Protein AF-A0A9X2MXE0-F1 (afdb_monomer_lite)

pLDDT: mean 84.99, std 5.85, range [68.56, 93.06]

Foldseek 3Di:
DAEKEWDWDFDQDCDPHTDTWTKIWIWDADPVRDIDTPDIDIGRDDDLVVLLVVLVVCVVVPPDDYNYYHYDPHPNNVVSNVVD

Organism: NCBI:txid2969249

Secondary structure (DSSP, 8-state):
--EEEEEEEEEEEESSSEEEEEEEEEEEE-TT--EEEEEEEEESS--HHHHHHHHHHHHHTT----SEEE----TTHHHHHTT-

InterPro domains:
  IPR001207 Transposase, mutator type [PF00872] (1-82)
  IPR001207 Transposase, mutator type [PTHR33217] (1-82)

Radius of gyration: 13.28 Å; chains: 1; bounding box: 32×25×33 Å

Structure (mmCIF, N/CA/C/O backbone):
data_AF-A0A9X2MXE0-F1
#
_entry.id   AF-A0A9X2MXE0-F1
#
loop_
_atom_site.group_PDB
_atom_site.id
_atom_site.type_symbol
_atom_site.label_atom_id
_atom_site.label_alt_id
_atom_site.label_comp_id
_atom_site.label_asym_id
_atom_site.label_entity_id
_atom_site.label_seq_id
_atom_site.pdbx_PDB_ins_code
_atom_site.Cartn_x
_atom_site.Cartn_y
_atom_site.Cartn_z
_atom_site.occupancy
_atom_site.B_iso_or_equiv
_atom_site.auth_seq_id
_atom_site.auth_comp_id
_atom_site.auth_asym_id
_atom_site.auth_atom_id
_atom_site.pdbx_PDB_model_num
ATOM 1 N N . TYR A 1 1 ? -4.619 1.056 11.389 1.00 82.94 1 TYR A N 1
ATOM 2 C CA . TYR A 1 1 ? -4.957 2.210 10.505 1.00 82.94 1 TYR A CA 1
ATOM 3 C C . TYR A 1 1 ? -6.379 2.035 10.001 1.00 82.94 1 TYR A C 1
ATOM 5 O O . TYR A 1 1 ? -6.767 0.906 9.735 1.00 82.94 1 TYR A O 1
ATOM 13 N N . SER A 1 2 ? -7.151 3.109 9.826 1.00 88.06 2 SER A N 1
ATOM 14 C CA . SER A 1 2 ? -8.534 2.986 9.336 1.00 88.06 2 SER A CA 1
ATOM 15 C C . SER A 1 2 ? -8.583 2.549 7.877 1.00 88.06 2 SER A C 1
ATOM 17 O O . SER A 1 2 ? -9.368 1.685 7.510 1.00 88.06 2 SER A O 1
ATOM 19 N N . VAL A 1 3 ? -7.732 3.133 7.034 1.00 91.00 3 VAL A N 1
ATOM 20 C CA . VAL A 1 3 ? -7.650 2.773 5.615 1.00 91.00 3 VAL A CA 1
ATOM 21 C C . VAL A 1 3 ? -6.193 2.771 5.183 1.00 91.00 3 VAL A C 1
ATOM 23 O O . VAL A 1 3 ? -5.439 3.656 5.586 1.00 91.00 3 VAL A O 1
ATOM 26 N N . ILE A 1 4 ? -5.797 1.812 4.354 1.00 91.25 4 ILE A N 1
ATOM 27 C CA . ILE A 1 4 ? -4.521 1.825 3.641 1.00 91.25 4 ILE A CA 1
ATOM 28 C C . ILE A 1 4 ? -4.789 1.778 2.143 1.00 91.25 4 ILE A C 1
ATOM 30 O O . ILE A 1 4 ? -5.527 0.922 1.670 1.00 91.25 4 ILE A O 1
ATOM 34 N N . TYR A 1 5 ? -4.160 2.690 1.414 1.00 90.69 5 TYR A N 1
ATOM 35 C CA . TYR A 1 5 ? -4.116 2.717 -0.038 1.00 90.69 5 TYR A CA 1
ATOM 36 C C . TYR A 1 5 ? -2.761 2.203 -0.505 1.00 90.69 5 TYR A C 1
ATOM 38 O O . TYR A 1 5 ? -1.723 2.645 -0.001 1.00 90.69 5 TYR A O 1
ATOM 46 N N . LEU A 1 6 ? -2.793 1.299 -1.475 1.00 89.62 6 LEU A N 1
ATOM 47 C CA . LEU A 1 6 ? -1.624 0.798 -2.180 1.00 89.62 6 LEU A CA 1
ATOM 48 C C . LEU A 1 6 ? -1.786 1.187 -3.646 1.00 89.62 6 LEU A C 1
ATOM 50 O O . LEU A 1 6 ? -2.773 0.808 -4.275 1.00 89.62 6 LEU A O 1
ATOM 54 N N . ASP A 1 7 ? -0.842 1.967 -4.159 1.00 88.81 7 ASP A N 1
ATOM 55 C CA . ASP A 1 7 ? -0.866 2.453 -5.538 1.00 88.81 7 ASP A CA 1
ATOM 56 C C . ASP A 1 7 ? 0.487 2.253 -6.229 1.00 88.81 7 ASP A C 1
ATOM 58 O O . ASP A 1 7 ? 1.540 2.369 -5.599 1.00 88.81 7 ASP A O 1
ATOM 62 N N . GLY A 1 8 ? 0.454 1.935 -7.521 1.00 87.94 8 GLY A N 1
ATOM 63 C CA . GLY A 1 8 ? 1.635 1.719 -8.353 1.00 87.94 8 GLY A CA 1
ATOM 64 C C . GLY A 1 8 ? 1.809 2.861 -9.348 1.00 87.94 8 GLY A C 1
ATOM 65 O O . GLY A 1 8 ? 1.081 2.957 -10.333 1.00 87.94 8 GLY A O 1
ATOM 66 N N . LEU A 1 9 ? 2.802 3.726 -9.135 1.00 87.44 9 LEU A N 1
ATOM 67 C CA . LEU A 1 9 ? 3.097 4.823 -10.055 1.00 87.44 9 LEU A CA 1
ATOM 68 C C . LEU A 1 9 ? 4.247 4.450 -10.991 1.00 87.44 9 LEU A C 1
ATOM 70 O O . LEU A 1 9 ? 5.389 4.313 -10.559 1.00 87.44 9 LEU A O 1
ATOM 74 N N . TYR A 1 10 ? 3.986 4.374 -12.294 1.00 87.44 10 TYR A N 1
ATOM 75 C CA . TYR A 1 10 ? 5.049 4.194 -13.282 1.00 87.44 10 TYR A CA 1
ATOM 76 C C . TYR A 1 10 ? 5.798 5.504 -13.529 1.00 87.44 10 TYR A C 1
ATOM 78 O O . TYR A 1 10 ? 5.254 6.467 -14.072 1.00 87.44 10 TYR A O 1
ATOM 86 N N . VAL A 1 11 ? 7.081 5.523 -13.171 1.00 89.75 11 VAL A N 1
ATOM 87 C CA . VAL A 1 1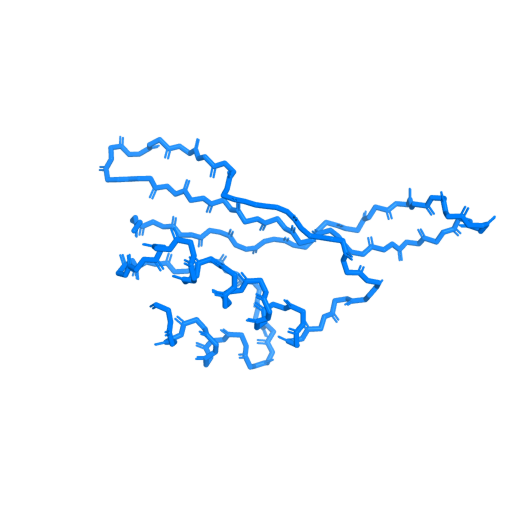1 ? 7.957 6.686 -13.326 1.00 89.75 11 VAL A CA 1
ATOM 88 C C . VAL A 1 11 ? 9.116 6.331 -14.250 1.00 89.75 11 VAL A C 1
ATOM 90 O O . VAL A 1 11 ? 9.724 5.266 -14.148 1.00 89.75 11 VAL A O 1
ATOM 93 N N . LYS A 1 12 ? 9.457 7.245 -15.167 1.00 89.12 12 LYS A N 1
ATOM 94 C CA . LYS A 1 12 ? 10.678 7.115 -15.968 1.00 89.12 12 LYS A CA 1
ATOM 95 C C . LYS A 1 12 ? 11.885 7.421 -15.091 1.00 89.12 12 LYS A C 1
ATOM 97 O O . LYS A 1 12 ? 12.136 8.579 -14.764 1.00 89.12 12 LYS A O 1
ATOM 102 N N . LEU A 1 13 ? 12.638 6.387 -14.744 1.00 87.31 13 LEU A N 1
ATOM 103 C CA . LEU A 1 13 ? 13.837 6.483 -13.927 1.00 87.31 13 LEU A CA 1
ATOM 104 C C . LEU A 1 13 ? 15.075 6.282 -14.801 1.00 87.31 13 LEU A C 1
ATOM 106 O O . LEU A 1 13 ? 15.091 5.487 -15.741 1.00 87.31 13 LEU A O 1
ATOM 110 N N . LYS A 1 14 ? 16.125 7.053 -14.509 1.00 88.06 14 LYS A N 1
ATOM 111 C CA . LYS A 1 14 ? 17.426 6.925 -15.167 1.00 88.06 14 LYS A CA 1
ATOM 112 C C . LYS A 1 14 ? 18.406 6.308 -14.179 1.00 88.06 14 LYS A C 1
ATOM 114 O O . LYS A 1 14 ? 18.913 7.009 -13.309 1.00 88.06 14 LYS A O 1
ATOM 119 N N . ARG A 1 15 ? 18.690 5.015 -14.345 1.00 81.12 15 ARG A N 1
ATOM 120 C CA . ARG A 1 15 ? 19.806 4.346 -13.654 1.00 81.12 15 ARG A CA 1
ATOM 121 C C . ARG A 1 15 ? 21.055 4.389 -14.534 1.00 81.12 15 ARG A C 1
ATOM 123 O O . ARG A 1 15 ? 21.917 5.233 -14.333 1.00 81.12 15 ARG A O 1
ATOM 130 N N . ASN A 1 16 ? 21.084 3.553 -15.575 1.00 86.00 16 ASN A N 1
ATOM 131 C CA . ASN A 1 16 ? 22.086 3.589 -16.652 1.00 86.00 16 ASN A CA 1
ATOM 132 C C . ASN A 1 16 ? 21.445 4.016 -17.980 1.00 86.00 16 ASN A C 1
ATOM 134 O O . ASN A 1 16 ? 21.934 4.910 -18.668 1.00 86.00 16 ASN A O 1
ATOM 138 N N . THR A 1 17 ? 20.294 3.425 -18.296 1.00 84.19 17 THR A N 1
ATOM 139 C CA . THR A 1 17 ? 19.380 3.836 -19.366 1.00 84.19 17 THR A CA 1
ATOM 140 C C . THR A 1 17 ? 18.074 4.345 -18.753 1.00 84.19 17 THR A C 1
ATOM 142 O O . THR A 1 17 ? 17.829 4.162 -17.559 1.00 84.19 17 THR A O 1
ATOM 145 N N . VAL A 1 18 ? 17.265 5.058 -19.542 1.00 87.44 18 VAL A N 1
ATOM 146 C CA . VAL A 1 18 ? 15.938 5.510 -19.100 1.00 87.44 18 VAL A CA 1
ATOM 147 C C . VAL A 1 18 ? 14.952 4.367 -19.304 1.00 87.44 18 VAL A C 1
ATOM 149 O O . VAL A 1 18 ? 14.702 3.972 -20.442 1.00 87.44 18 VAL A O 1
ATOM 152 N N . SER A 1 19 ? 14.382 3.867 -18.213 1.00 86.88 19 SER A N 1
ATOM 153 C CA . SER A 1 19 ? 13.345 2.834 -18.209 1.00 86.88 19 SER A CA 1
ATOM 154 C C . SER A 1 19 ? 12.162 3.271 -17.356 1.00 86.88 19 SER A C 1
ATOM 156 O O . SER A 1 19 ? 12.302 4.092 -16.451 1.00 86.88 19 SER A O 1
ATOM 158 N N . SER A 1 20 ? 10.978 2.752 -17.673 1.00 87.56 20 SER A N 1
ATOM 159 C CA . SER A 1 20 ? 9.807 2.918 -16.815 1.00 87.56 20 SER A CA 1
ATOM 160 C C . SER A 1 20 ? 9.876 1.868 -15.712 1.00 87.56 20 SER A C 1
ATOM 162 O O . SER A 1 20 ? 9.859 0.681 -16.018 1.00 87.56 20 SER A O 1
ATOM 164 N N . GLU A 1 21 ? 9.978 2.306 -14.464 1.00 89.00 21 GLU A N 1
ATOM 165 C CA . GLU A 1 21 ? 9.944 1.446 -13.275 1.00 89.00 21 GLU A CA 1
ATOM 166 C 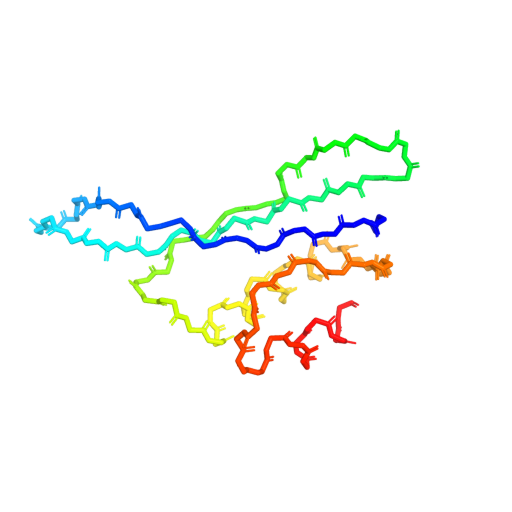C . GLU A 1 21 ? 8.691 1.793 -12.459 1.00 89.00 21 GLU A C 1
ATOM 168 O O . GLU A 1 21 ? 8.177 2.914 -12.554 1.00 89.00 21 GLU A O 1
ATOM 173 N N . VAL A 1 22 ? 8.179 0.832 -11.689 1.00 86.88 22 VAL A N 1
ATOM 174 C CA . VAL A 1 22 ? 7.028 1.061 -10.811 1.00 86.88 22 VAL A CA 1
ATOM 175 C C . VAL A 1 22 ? 7.510 1.583 -9.461 1.00 86.88 22 VAL A C 1
ATOM 177 O O . VAL A 1 22 ? 8.470 1.091 -8.874 1.00 86.88 22 VAL A O 1
ATOM 180 N N . VAL A 1 23 ? 6.837 2.600 -8.948 1.00 88.75 23 VAL A N 1
ATOM 181 C CA . VAL A 1 23 ? 7.013 3.081 -7.585 1.00 88.75 23 VAL A CA 1
ATOM 182 C C . VAL A 1 23 ? 5.777 2.673 -6.806 1.00 88.75 23 VAL A C 1
ATOM 184 O O . VAL A 1 23 ? 4.684 3.170 -7.063 1.00 88.75 23 VAL A O 1
ATOM 187 N N . TYR A 1 24 ? 5.958 1.756 -5.867 1.00 89.00 24 TYR A N 1
ATOM 188 C CA . TYR A 1 24 ? 4.936 1.356 -4.918 1.00 89.00 24 TYR A CA 1
ATOM 189 C C . TYR A 1 24 ? 4.754 2.477 -3.902 1.00 89.00 24 TYR A C 1
ATOM 191 O O . TYR A 1 24 ? 5.712 2.872 -3.241 1.00 89.00 24 TYR A O 1
ATOM 199 N N . LEU A 1 25 ? 3.539 2.992 -3.765 1.00 90.19 25 LEU A N 1
ATOM 200 C CA . LEU A 1 25 ? 3.178 4.018 -2.799 1.00 90.19 25 LEU A CA 1
ATOM 201 C C . LEU A 1 25 ? 2.204 3.436 -1.779 1.00 90.19 25 LEU A C 1
ATOM 203 O O . LEU A 1 25 ? 1.205 2.817 -2.140 1.00 90.19 25 LEU A O 1
ATOM 207 N N . ILE A 1 26 ? 2.478 3.689 -0.499 1.00 91.62 26 ILE A N 1
ATOM 208 C CA . ILE A 1 26 ? 1.636 3.250 0.607 1.00 91.62 26 ILE A CA 1
ATOM 209 C C . ILE A 1 26 ? 1.168 4.477 1.373 1.00 91.62 26 ILE A C 1
ATOM 211 O O . ILE A 1 26 ? 1.970 5.193 1.980 1.00 91.62 26 ILE A O 1
ATOM 215 N N . MET A 1 27 ? -0.142 4.708 1.383 1.00 92.81 27 MET A N 1
ATOM 216 C CA . MET A 1 27 ? -0.766 5.803 2.120 1.00 92.81 27 MET A CA 1
ATOM 217 C C . MET A 1 27 ? -1.719 5.251 3.172 1.00 92.81 27 MET A C 1
ATOM 219 O O . MET A 1 27 ? -2.611 4.471 2.870 1.00 92.81 27 MET A O 1
ATOM 223 N N . GLY A 1 28 ? -1.552 5.687 4.414 1.00 92.12 28 GLY A N 1
ATOM 224 C CA . GLY A 1 28 ? -2.427 5.354 5.528 1.00 92.12 28 GLY A CA 1
ATOM 225 C C . GLY A 1 28 ? -3.342 6.517 5.872 1.00 92.12 28 GLY A C 1
ATOM 226 O O . GLY A 1 28 ? -2.939 7.679 5.792 1.00 92.12 28 GLY A O 1
ATOM 227 N N . ILE A 1 29 ? -4.559 6.194 6.291 1.00 92.25 29 ILE A N 1
ATOM 228 C CA . ILE A 1 29 ? -5.489 7.118 6.931 1.00 92.25 29 ILE A CA 1
ATOM 229 C C . ILE A 1 29 ? -5.680 6.673 8.378 1.00 92.25 29 ILE A C 1
ATOM 231 O O . ILE A 1 29 ? -6.010 5.510 8.639 1.00 92.25 29 ILE A O 1
ATOM 235 N N . ASP A 1 30 ? -5.435 7.583 9.317 1.00 89.19 30 ASP A N 1
ATOM 236 C CA . ASP A 1 30 ? -5.643 7.331 10.742 1.00 89.19 30 ASP A CA 1
ATOM 237 C C . ASP A 1 30 ? -7.136 7.389 11.136 1.00 89.19 30 ASP A C 1
ATOM 239 O O . ASP A 1 30 ? -8.028 7.634 10.322 1.00 89.19 30 ASP A O 1
ATOM 243 N N . GLU A 1 31 ? -7.435 7.136 12.408 1.00 87.38 31 GLU A N 1
ATOM 244 C CA . GLU A 1 31 ? -8.803 7.180 12.956 1.00 87.38 31 GLU A CA 1
ATOM 245 C C . GLU A 1 31 ? -9.411 8.587 12.969 1.00 87.38 31 GLU A C 1
ATOM 247 O O . GLU A 1 31 ? -10.627 8.746 13.051 1.00 87.38 31 GLU A O 1
ATOM 252 N N . LYS A 1 32 ? -8.575 9.620 12.852 1.00 91.19 32 LYS A N 1
ATOM 253 C CA . LYS A 1 32 ? -8.981 11.026 12.806 1.00 91.19 32 LYS A CA 1
ATOM 254 C C . LYS A 1 32 ? -9.145 11.534 11.368 1.00 91.19 32 LYS A C 1
ATOM 256 O O . LYS A 1 32 ? -9.542 12.682 11.177 1.00 91.19 32 LYS A O 1
ATOM 261 N N . GLY A 1 33 ? -8.871 10.697 10.365 1.00 88.00 33 GLY A N 1
ATOM 262 C CA . GLY A 1 33 ? -8.972 11.032 8.947 1.00 88.00 33 GLY A CA 1
ATOM 263 C C . GLY A 1 33 ? -7.726 11.700 8.355 1.00 88.00 33 GLY A C 1
ATOM 264 O O . GLY A 1 33 ? -7.773 12.140 7.203 1.00 88.00 33 GLY A O 1
ATOM 265 N N . TYR A 1 34 ? -6.612 11.780 9.088 1.00 92.38 34 TYR A N 1
ATOM 266 C CA . TYR A 1 34 ? -5.363 12.316 8.552 1.00 92.38 34 TYR A CA 1
ATOM 267 C C . TYR A 1 34 ? -4.704 11.313 7.615 1.00 92.38 34 TYR A C 1
ATOM 269 O O . TYR A 1 34 ? -4.518 10.142 7.945 1.00 92.38 34 TYR A O 1
ATOM 277 N N . ARG A 1 35 ? -4.334 11.807 6.433 1.00 93.06 35 ARG A N 1
ATOM 278 C CA . ARG A 1 35 ? -3.611 11.044 5.418 1.00 93.06 35 ARG A CA 1
ATOM 279 C C . ARG A 1 35 ? -2.116 11.203 5.632 1.00 93.06 35 ARG A C 1
ATOM 281 O O . ARG A 1 35 ? -1.626 12.325 5.750 1.00 93.06 35 ARG A O 1
ATOM 288 N N . GLN A 1 36 ? -1.395 10.094 5.609 1.00 91.31 36 GLN A N 1
ATOM 289 C CA . GLN A 1 36 ? 0.056 10.067 5.731 1.00 91.31 36 GLN A CA 1
ATOM 290 C C . GLN A 1 36 ? 0.659 9.043 4.776 1.00 91.31 36 GLN A C 1
ATOM 292 O O . GLN A 1 36 ? 0.121 7.952 4.592 1.00 91.31 36 GLN A O 1
ATOM 297 N N . ILE A 1 37 ? 1.797 9.386 4.175 1.00 91.06 37 ILE A N 1
ATOM 298 C CA . ILE A 1 37 ? 2.579 8.427 3.395 1.00 91.06 37 ILE A CA 1
ATOM 299 C C . ILE A 1 37 ? 3.316 7.528 4.383 1.00 91.06 37 ILE A C 1
ATOM 301 O O . ILE A 1 37 ? 4.147 7.996 5.159 1.00 91.06 37 ILE A O 1
ATOM 305 N N . LEU A 1 38 ? 2.976 6.242 4.378 1.00 88.75 38 LEU A N 1
ATOM 306 C CA . L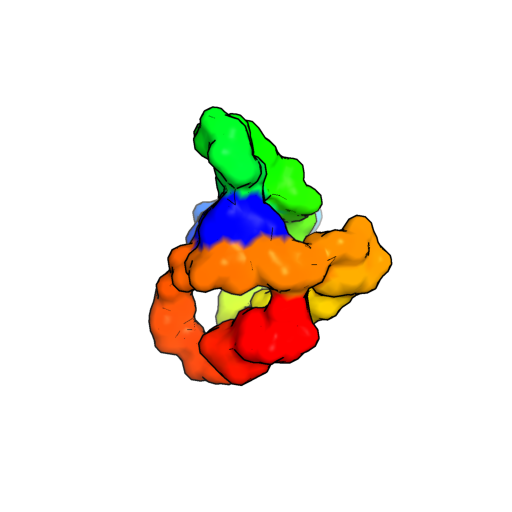EU A 1 38 ? 3.603 5.246 5.242 1.00 88.75 38 LEU A CA 1
ATOM 307 C C . LEU A 1 38 ? 4.919 4.760 4.652 1.00 88.75 38 LEU A C 1
ATOM 309 O O . LEU A 1 38 ? 5.834 4.420 5.399 1.00 88.75 38 LEU A O 1
ATOM 313 N N . GLY A 1 39 ? 5.039 4.746 3.331 1.00 88.50 39 GLY A N 1
ATOM 314 C CA . GLY A 1 39 ? 6.257 4.341 2.655 1.00 88.50 39 GLY A CA 1
ATOM 315 C C . GLY A 1 39 ? 6.135 4.460 1.149 1.00 88.50 39 GLY A C 1
ATOM 316 O O . GLY A 1 39 ? 5.048 4.676 0.607 1.00 88.50 39 GLY A O 1
ATOM 317 N N . PHE A 1 40 ? 7.277 4.315 0.496 1.00 88.69 40 PHE A N 1
ATOM 318 C CA . PHE A 1 40 ? 7.360 4.072 -0.928 1.00 88.69 40 PHE A CA 1
ATOM 319 C C . PHE A 1 40 ? 8.524 3.124 -1.197 1.00 88.69 40 PHE A C 1
ATOM 321 O O . PHE A 1 40 ? 9.520 3.157 -0.474 1.00 88.69 40 PHE A O 1
ATOM 328 N N . ASP A 1 41 ? 8.400 2.309 -2.234 1.00 86.88 41 ASP A N 1
ATOM 329 C CA . ASP A 1 41 ? 9.468 1.428 -2.697 1.00 86.88 41 ASP A CA 1
ATOM 330 C C . ASP A 1 41 ? 9.545 1.474 -4.228 1.00 86.88 41 ASP A C 1
ATOM 332 O O . ASP A 1 41 ? 8.548 1.748 -4.896 1.00 86.88 41 ASP A O 1
ATOM 336 N N . VAL A 1 42 ? 10.728 1.264 -4.800 1.00 82.31 42 VAL A N 1
ATOM 337 C CA . VAL A 1 42 ? 10.928 1.299 -6.254 1.00 82.31 42 VAL A CA 1
ATOM 338 C C . VAL A 1 42 ? 11.094 -0.130 -6.746 1.00 82.31 42 VAL A C 1
ATOM 340 O O . VAL A 1 42 ? 12.180 -0.708 -6.685 1.00 82.31 42 VAL A O 1
ATOM 343 N N . GLY A 1 43 ? 10.008 -0.682 -7.278 1.00 68.56 43 GLY A N 1
ATOM 344 C CA . GLY A 1 43 ? 10.009 -1.966 -7.956 1.00 68.56 43 GLY A CA 1
ATOM 345 C C . GLY A 1 43 ? 10.448 -1.828 -9.406 1.00 68.56 43 GLY A C 1
ATOM 346 O O . GLY A 1 43 ? 9.954 -0.981 -10.144 1.00 68.56 43 GLY A O 1
ATOM 347 N N . GLY A 1 44 ? 11.329 -2.712 -9.872 1.00 71.00 44 GLY A N 1
ATOM 348 C CA . GLY A 1 44 ? 11.639 -2.773 -11.304 1.00 71.00 44 GLY A CA 1
ATOM 349 C C . GLY A 1 44 ? 10.376 -3.015 -12.146 1.00 71.00 44 GLY A C 1
ATOM 350 O O . GLY A 1 44 ? 10.087 -2.259 -13.069 1.00 71.00 44 GLY A O 1
ATOM 351 N N . HIS A 1 45 ? 9.588 -4.029 -11.777 1.00 69.94 45 HIS A N 1
ATOM 352 C CA . HIS A 1 45 ? 8.284 -4.341 -12.366 1.00 69.94 45 HIS A CA 1
ATOM 353 C C . HIS A 1 45 ? 7.246 -4.603 -11.277 1.00 69.94 45 HIS A C 1
ATOM 355 O O . HIS A 1 45 ? 7.571 -5.168 -10.229 1.00 69.94 45 HIS A O 1
ATOM 361 N N . GLU A 1 46 ? 6.000 -4.229 -11.567 1.00 72.94 46 GLU A N 1
ATOM 362 C CA . GLU A 1 46 ? 4.862 -4.499 -10.697 1.00 72.94 46 GLU A CA 1
ATOM 363 C C . GLU A 1 46 ? 4.642 -6.007 -10.593 1.00 72.94 46 GLU A C 1
ATOM 365 O O . GLU A 1 46 ? 4.470 -6.706 -11.594 1.00 72.94 46 GLU A O 1
ATOM 370 N N . SER A 1 47 ? 4.731 -6.525 -9.372 1.00 76.00 47 SER A N 1
ATOM 371 C CA . SER A 1 47 ? 4.543 -7.944 -9.099 1.00 76.00 47 SER A CA 1
ATOM 372 C C . SER A 1 47 ? 3.920 -8.148 -7.729 1.00 76.00 47 SER A C 1
ATOM 374 O O . SER A 1 47 ? 4.159 -7.378 -6.796 1.00 76.00 47 SER A O 1
ATOM 376 N N . SER A 1 48 ? 3.174 -9.240 -7.582 1.00 76.69 48 SER A N 1
ATOM 377 C CA . SER A 1 48 ? 2.593 -9.649 -6.302 1.00 76.69 48 SER A CA 1
ATOM 378 C C . SER A 1 48 ? 3.655 -9.812 -5.212 1.00 76.69 48 SER A C 1
ATOM 380 O O . SER A 1 48 ? 3.414 -9.461 -4.062 1.00 76.69 48 SER A O 1
ATOM 382 N N . ASN A 1 49 ? 4.856 -10.278 -5.574 1.00 80.12 49 ASN A N 1
ATOM 383 C CA . ASN A 1 49 ? 5.974 -10.417 -4.639 1.00 80.12 49 ASN A CA 1
ATOM 384 C C . ASN A 1 49 ? 6.449 -9.068 -4.089 1.00 80.12 49 ASN A C 1
ATOM 386 O O . ASN A 1 49 ? 6.672 -8.970 -2.886 1.00 80.12 49 ASN A O 1
ATOM 390 N N . GLY A 1 50 ? 6.542 -8.034 -4.933 1.00 81.69 50 GLY A N 1
ATOM 391 C CA . GLY A 1 50 ? 6.924 -6.691 -4.485 1.00 81.69 50 GLY A CA 1
ATOM 392 C C . GLY A 1 50 ? 5.946 -6.143 -3.445 1.00 81.69 50 GLY A C 1
ATOM 393 O O . GLY A 1 50 ? 6.351 -5.674 -2.385 1.00 81.69 50 GLY A O 1
ATOM 394 N N . TRP A 1 51 ? 4.645 -6.310 -3.686 1.00 83.75 51 TRP A N 1
ATOM 395 C CA . TRP A 1 51 ? 3.618 -5.916 -2.724 1.00 83.75 51 TRP A CA 1
ATOM 396 C C . TRP A 1 51 ? 3.644 -6.736 -1.430 1.00 83.75 51 TRP A C 1
ATOM 398 O O . TRP A 1 51 ? 3.454 -6.175 -0.353 1.00 83.75 51 TRP A O 1
ATOM 408 N N . ILE A 1 52 ? 3.927 -8.040 -1.500 1.00 84.75 52 ILE A N 1
ATOM 409 C CA . ILE A 1 52 ? 4.115 -8.878 -0.305 1.00 84.75 52 ILE A CA 1
ATOM 410 C C . ILE A 1 52 ? 5.274 -8.353 0.553 1.00 84.75 52 ILE A C 1
ATOM 412 O O . ILE A 1 52 ? 5.151 -8.307 1.777 1.00 84.75 52 ILE A O 1
ATOM 416 N N . GLU A 1 53 ? 6.397 -7.970 -0.058 1.00 85.81 53 GLU A N 1
ATOM 417 C CA . GLU A 1 53 ? 7.542 -7.407 0.669 1.00 85.81 53 GLU A CA 1
ATOM 418 C C . GLU A 1 53 ? 7.201 -6.063 1.317 1.00 85.81 53 GLU A C 1
ATOM 420 O O . GLU A 1 53 ? 7.465 -5.876 2.505 1.00 85.81 53 GLU A O 1
ATOM 425 N N . VAL A 1 54 ? 6.522 -5.179 0.583 1.00 87.06 54 VAL A N 1
ATOM 426 C CA . VAL A 1 54 ? 6.028 -3.894 1.096 1.00 87.06 54 VAL A CA 1
ATOM 427 C C . VAL A 1 54 ? 5.100 -4.082 2.303 1.00 87.06 54 VAL A C 1
ATOM 429 O O . VAL A 1 54 ? 5.250 -3.406 3.321 1.00 87.06 54 VAL A O 1
ATOM 432 N N . LEU A 1 55 ? 4.149 -5.017 2.226 1.00 86.25 55 LEU A N 1
ATOM 433 C CA . LEU A 1 55 ? 3.214 -5.295 3.321 1.00 86.25 55 LEU A CA 1
ATOM 434 C C . LEU A 1 55 ? 3.930 -5.901 4.537 1.00 86.25 55 LEU A C 1
ATOM 436 O O . LEU A 1 55 ? 3.626 -5.541 5.675 1.00 86.25 55 LEU A O 1
ATOM 440 N N . LYS A 1 56 ? 4.923 -6.771 4.314 1.00 87.50 56 LYS A N 1
ATOM 441 C CA . LYS A 1 56 ? 5.774 -7.310 5.386 1.00 87.50 56 LYS A CA 1
ATOM 442 C C . LYS A 1 56 ? 6.580 -6.219 6.084 1.00 87.50 56 LYS A C 1
ATOM 444 O O . LYS A 1 56 ? 6.643 -6.234 7.312 1.00 87.50 56 LYS A O 1
ATOM 449 N N . ASP A 1 57 ? 7.174 -5.285 5.340 1.00 88.44 57 ASP A N 1
ATOM 450 C CA . ASP A 1 57 ? 7.861 -4.125 5.924 1.00 88.44 57 ASP A CA 1
ATOM 451 C C . ASP A 1 57 ? 6.902 -3.307 6.795 1.00 88.44 57 ASP A C 1
ATOM 453 O O . ASP A 1 57 ? 7.198 -3.019 7.957 1.00 88.44 57 ASP A O 1
ATOM 457 N N . LEU A 1 58 ? 5.703 -3.026 6.278 1.00 87.38 58 LEU A N 1
ATOM 458 C CA . LEU A 1 58 ? 4.685 -2.274 7.004 1.00 87.38 58 LEU A CA 1
ATOM 459 C C . LEU A 1 58 ? 4.317 -2.943 8.337 1.00 87.38 58 LEU A C 1
ATOM 461 O O . LEU A 1 58 ? 4.277 -2.282 9.380 1.00 87.38 58 LEU A O 1
ATOM 465 N N . LYS A 1 59 ? 4.108 -4.264 8.311 1.00 86.81 59 LYS A N 1
ATOM 466 C CA . LYS A 1 59 ? 3.825 -5.068 9.503 1.00 86.81 59 LYS A CA 1
ATOM 467 C C . LYS A 1 59 ? 4.986 -5.052 10.494 1.00 86.81 59 LYS A C 1
ATOM 469 O O . LYS A 1 59 ? 4.769 -4.848 11.685 1.00 86.81 59 LYS A O 1
ATOM 474 N N . ASN A 1 60 ? 6.221 -5.214 10.016 1.00 88.88 60 ASN A N 1
ATOM 475 C CA . ASN A 1 60 ? 7.423 -5.163 10.855 1.00 88.88 60 ASN A CA 1
ATOM 476 C C . ASN A 1 60 ? 7.609 -3.796 11.529 1.00 88.88 60 ASN A C 1
ATOM 478 O O . ASN A 1 60 ? 8.131 -3.719 12.639 1.00 88.88 60 ASN A O 1
ATOM 482 N N . ARG A 1 61 ? 7.137 -2.720 10.893 1.00 87.75 61 ARG A N 1
ATOM 483 C CA . ARG A 1 61 ? 7.114 -1.362 11.457 1.00 87.75 61 ARG A CA 1
ATOM 484 C C . ARG A 1 61 ? 5.974 -1.128 12.455 1.00 87.75 61 ARG A C 1
ATOM 486 O O . ARG A 1 61 ? 5.873 -0.033 13.005 1.00 87.75 61 ARG A O 1
ATOM 493 N N . GLY A 1 62 ? 5.136 -2.134 12.701 1.00 84.38 62 GLY A N 1
ATOM 494 C CA . GLY A 1 62 ? 4.054 -2.098 13.683 1.00 84.38 62 GLY A CA 1
ATOM 495 C C . GLY A 1 62 ? 2.696 -1.677 13.123 1.00 84.38 62 GLY A C 1
ATOM 496 O O . GLY A 1 62 ? 1.770 -1.467 13.906 1.00 84.38 62 GLY A O 1
ATOM 497 N N . ALA A 1 63 ? 2.540 -1.559 11.798 1.00 82.06 63 ALA A N 1
ATOM 498 C CA . ALA A 1 63 ? 1.215 -1.393 11.211 1.00 82.06 63 ALA A CA 1
ATOM 499 C C . ALA A 1 63 ? 0.440 -2.708 11.366 1.00 82.06 63 ALA A C 1
ATOM 501 O O . ALA A 1 63 ? 0.696 -3.677 10.659 1.00 82.06 63 ALA A O 1
ATOM 502 N N . THR A 1 64 ? -0.469 -2.722 12.331 1.00 76.25 64 THR A N 1
ATOM 503 C CA . THR A 1 64 ? -1.358 -3.837 12.668 1.00 76.25 64 THR A CA 1
ATOM 504 C C . THR A 1 64 ? -2.796 -3.322 12.684 1.00 76.25 64 THR A C 1
ATOM 506 O O . THR A 1 64 ? -3.016 -2.105 12.774 1.00 76.25 64 THR A O 1
ATOM 509 N N . ASP A 1 65 ? -3.764 -4.226 12.523 1.00 79.00 65 ASP A N 1
ATOM 510 C CA . ASP A 1 65 ? -5.201 -3.931 12.590 1.00 79.00 65 ASP A CA 1
ATOM 511 C C . ASP A 1 65 ? -5.635 -2.841 11.590 1.00 79.00 65 ASP A C 1
ATOM 513 O O . ASP A 1 65 ? -5.989 -1.702 11.927 1.00 79.00 65 ASP A O 1
ATOM 517 N N . VAL A 1 66 ? -5.556 -3.179 10.302 1.00 84.06 66 VAL A N 1
ATOM 518 C CA . VAL A 1 66 ? -6.016 -2.314 9.212 1.00 84.06 66 VAL A CA 1
ATOM 519 C C . VAL A 1 66 ? -7.463 -2.651 8.866 1.00 84.06 66 VAL A C 1
ATOM 521 O O . VAL A 1 66 ? -7.755 -3.776 8.474 1.00 84.06 66 VAL A O 1
ATOM 524 N N . LEU A 1 67 ? -8.377 -1.682 8.983 1.00 86.00 67 LEU A N 1
ATOM 525 C CA . LEU A 1 67 ? -9.808 -1.945 8.760 1.00 86.00 67 LEU A CA 1
ATOM 526 C C . LEU A 1 67 ? -10.158 -2.114 7.273 1.00 86.00 67 LEU A C 1
ATOM 528 O O . LEU A 1 67 ? -11.035 -2.907 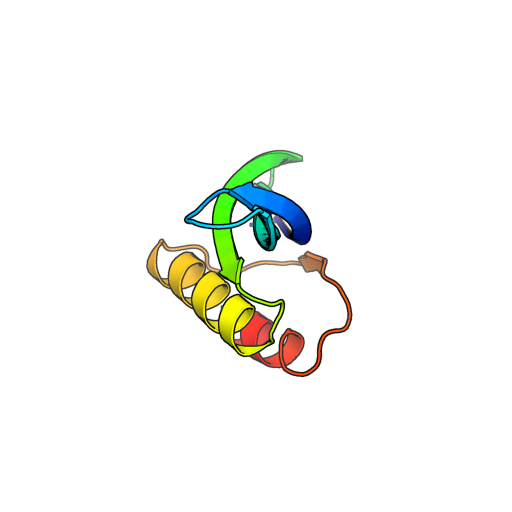6.937 1.00 86.00 67 LEU A O 1
ATOM 532 N N . LEU A 1 68 ? -9.496 -1.366 6.385 1.00 87.94 68 LEU A N 1
ATOM 533 C CA . LEU A 1 68 ? -9.751 -1.401 4.945 1.00 87.94 68 LEU A CA 1
ATOM 534 C C . LEU A 1 68 ? -8.459 -1.239 4.137 1.00 87.94 68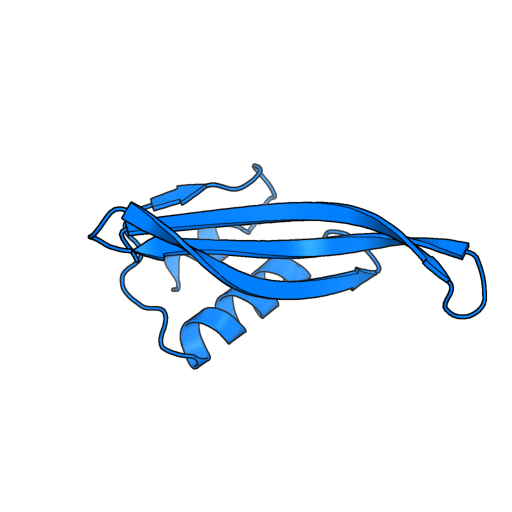 LEU A C 1
ATOM 536 O O . LEU A 1 68 ? -7.713 -0.281 4.337 1.00 87.94 68 LEU A O 1
ATOM 540 N N . GLY A 1 69 ? -8.236 -2.144 3.186 1.00 89.06 69 GLY A N 1
ATOM 541 C CA . GLY A 1 69 ? -7.218 -2.016 2.143 1.00 89.06 69 GLY A CA 1
ATOM 542 C C . GLY A 1 69 ? -7.857 -1.624 0.815 1.00 89.06 69 GLY A C 1
ATOM 543 O O . GLY A 1 69 ? -8.829 -2.247 0.398 1.00 89.06 69 GLY A O 1
ATOM 544 N N . VAL A 1 70 ? -7.322 -0.597 0.161 1.00 89.31 70 VAL A N 1
ATOM 545 C CA . VAL A 1 70 ? -7.724 -0.159 -1.179 1.00 89.31 70 VAL A CA 1
ATOM 546 C C . VAL A 1 70 ? -6.528 -0.325 -2.101 1.00 89.31 70 VAL A C 1
ATOM 548 O O . VAL A 1 70 ? -5.502 0.327 -1.919 1.00 89.31 70 VAL A O 1
ATOM 551 N N . PHE A 1 71 ? -6.654 -1.222 -3.066 1.00 86.56 71 PHE A N 1
ATOM 552 C CA . PHE A 1 71 ? -5.577 -1.598 -3.968 1.00 86.56 71 PHE A CA 1
ATOM 553 C C . PHE A 1 71 ? -6.142 -2.197 -5.252 1.00 86.56 71 PHE A C 1
ATOM 555 O O . PHE A 1 71 ? -7.308 -2.597 -5.289 1.00 86.56 71 PHE A O 1
ATOM 562 N N . ASP A 1 72 ? -5.319 -2.250 -6.298 1.00 80.25 72 ASP A N 1
ATOM 563 C CA . ASP A 1 72 ? -5.705 -2.892 -7.553 1.00 80.25 72 ASP A CA 1
ATOM 564 C C . ASP A 1 72 ? -5.790 -4.420 -7.388 1.00 80.25 72 ASP A C 1
ATOM 566 O O . ASP A 1 72 ? -5.123 -5.012 -6.537 1.00 80.25 72 ASP A O 1
ATOM 570 N N . GLY A 1 73 ? -6.619 -5.068 -8.204 1.00 74.88 73 GLY A N 1
ATOM 571 C CA . GLY A 1 73 ? -6.962 -6.491 -8.150 1.00 74.88 73 GLY A CA 1
ATOM 572 C C . GLY A 1 73 ? -5.840 -7.431 -8.595 1.00 74.88 73 GLY A C 1
ATOM 573 O O . GLY A 1 73 ? -6.082 -8.369 -9.356 1.00 74.88 73 GLY A O 1
ATOM 574 N N . LEU A 1 74 ? -4.610 -7.191 -8.144 1.00 75.75 74 LEU A N 1
ATOM 575 C CA . LEU A 1 74 ? -3.467 -8.041 -8.432 1.00 75.75 74 LEU A CA 1
ATOM 576 C C . LEU A 1 74 ? -3.594 -9.386 -7.699 1.00 75.75 74 LEU A C 1
ATOM 578 O O . LEU A 1 74 ? -3.866 -9.428 -6.492 1.00 75.75 74 LEU A O 1
ATOM 582 N N . PRO A 1 75 ? -3.346 -10.511 -8.391 1.00 72.69 75 PRO A N 1
ATOM 583 C CA . PRO A 1 75 ? -3.440 -11.833 -7.786 1.00 72.69 75 PRO A CA 1
ATOM 584 C C . PRO A 1 75 ? -2.427 -11.987 -6.642 1.00 72.69 75 PRO A C 1
ATOM 586 O O . PRO A 1 75 ? -1.254 -11.661 -6.799 1.00 72.69 75 PRO A O 1
ATOM 589 N N . GLY A 1 76 ? -2.866 -12.496 -5.488 1.00 74.00 76 GLY A N 1
ATOM 590 C CA . GLY A 1 76 ? -2.023 -12.731 -4.303 1.00 74.00 76 GLY A CA 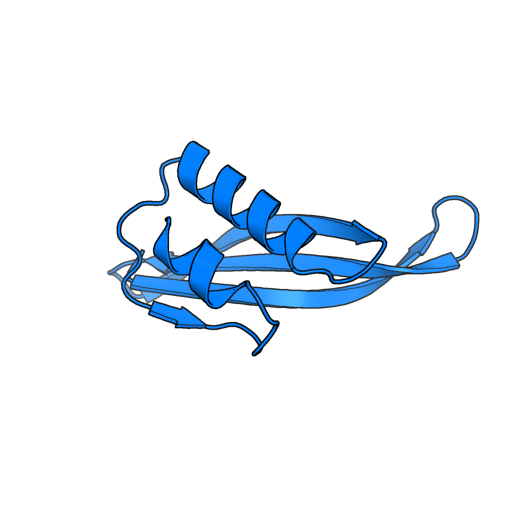1
ATOM 591 C C . GLY A 1 76 ? -1.889 -11.542 -3.344 1.00 74.00 76 GLY A C 1
ATOM 592 O O . GLY A 1 76 ? -1.423 -11.717 -2.219 1.00 74.00 76 GLY A O 1
ATOM 593 N N . LEU A 1 77 ? -2.343 -10.350 -3.738 1.00 79.62 77 LEU A N 1
ATOM 594 C CA . LEU A 1 77 ? -2.267 -9.157 -2.895 1.00 79.62 77 LEU A CA 1
ATOM 595 C C . LEU A 1 77 ? -3.312 -9.173 -1.773 1.00 79.62 77 LEU A C 1
ATOM 597 O O . LEU A 1 77 ? -3.012 -8.789 -0.646 1.00 79.62 77 LEU A O 1
ATOM 601 N N . GLU A 1 78 ? -4.505 -9.710 -2.049 1.00 82.25 78 GLU A N 1
ATOM 602 C CA . GLU A 1 78 ? -5.539 -9.918 -1.028 1.00 82.25 78 GLU A CA 1
ATOM 603 C C . GLU A 1 78 ? -5.069 -10.888 0.068 1.00 82.25 78 GLU A C 1
ATOM 605 O O . GLU A 1 78 ? -5.232 -10.606 1.255 1.00 82.25 78 GLU A O 1
ATOM 610 N N . GLU A 1 79 ? -4.444 -12.009 -0.310 1.00 82.44 79 GLU A N 1
ATOM 611 C CA . GLU A 1 79 ? -3.875 -12.959 0.654 1.00 82.44 79 GLU A CA 1
ATOM 612 C C . GLU A 1 79 ? -2.788 -12.303 1.502 1.00 82.44 79 GLU A C 1
ATOM 614 O O . GLU A 1 79 ? -2.809 -12.430 2.724 1.00 82.44 79 GLU A O 1
ATOM 619 N N . ALA A 1 80 ? -1.879 -11.552 0.877 1.00 80.69 80 ALA A N 1
ATOM 620 C CA . ALA A 1 80 ? -0.836 -10.824 1.586 1.00 80.69 80 ALA A CA 1
ATOM 621 C C . ALA A 1 80 ? -1.425 -9.811 2.579 1.00 80.69 80 ALA A C 1
ATOM 623 O O . ALA A 1 80 ? -0.996 -9.752 3.733 1.00 80.69 80 ALA A O 1
ATOM 624 N N . PHE A 1 81 ? -2.446 -9.060 2.161 1.00 83.94 81 PHE A N 1
ATOM 625 C CA . PHE A 1 81 ? -3.104 -8.058 2.991 1.00 83.94 81 PHE A CA 1
ATOM 626 C C . PHE A 1 81 ? -3.830 -8.672 4.196 1.00 83.94 81 PHE A C 1
ATOM 628 O O . PHE A 1 81 ? -3.831 -8.093 5.273 1.00 83.94 81 PHE A O 1
ATOM 635 N N . ARG A 1 82 ? -4.388 -9.881 4.072 1.00 82.50 82 ARG A N 1
ATOM 636 C CA . ARG A 1 82 ? -5.003 -10.593 5.211 1.00 82.50 82 ARG A CA 1
ATOM 637 C C . ARG A 1 82 ? -4.003 -10.999 6.296 1.00 82.50 82 ARG A C 1
ATOM 639 O O . ARG A 1 82 ? -4.421 -11.379 7.385 1.00 82.50 82 ARG A O 1
ATOM 646 N N . THR A 1 83 ? -2.702 -10.982 6.001 1.00 76.62 83 THR A N 1
ATOM 647 C CA . THR A 1 83 ? -1.667 -11.367 6.971 1.00 76.62 83 THR A CA 1
ATOM 648 C C . THR A 1 83 ? -1.155 -10.213 7.829 1.00 76.62 83 THR A C 1
ATOM 650 O O . THR A 1 83 ? -0.397 -10.484 8.769 1.00 76.62 83 THR A O 1
ATOM 653 N N . ILE A 1 84 ? -1.518 -8.964 7.520 1.00 73.31 84 ILE A N 1
ATOM 654 C CA . ILE A 1 84 ? -1.067 -7.761 8.238 1.00 73.31 84 ILE A CA 1
ATOM 655 C C . ILE A 1 84 ? -2.094 -7.241 9.242 1.00 73.31 84 ILE A C 1
ATOM 657 O O . ILE A 1 84 ? -3.307 -7.421 9.011 1.00 73.31 84 ILE A O 1
#

Sequence (84 aa):
YSVIYLDGLYVKLKRNTVSSEVVYLIMGIDEKGYRQILGFDVGGHESSNGWIEVLKDLKNRGATDVLLGVFDGLPGLEEAFRTI